Protein AF-A0A419JYB5-F1 (afdb_monomer_lite)

Radius of gyration: 12.51 Å; chains: 1; bounding box: 28×22×36 Å

Foldseek 3Di:
DLVVLVVCVVVVHAAEAECLCVVVVCVVVVLVSLLVRLPRPSHPYYDDDDDDVVRVVVSVVSNVVD

pLDDT: mean 96.91, std 2.14, range [86.44, 98.56]

Secondary structure (DSSP, 8-state):
-HHHHHHHHHTT---EEE-TTGGGTTGGGHHHHHHHHHHSTT--EEE---SSHHHHHHHHHHHHT-

Sequence (66 aa):
MVSALKRLRDAGKGVYLMKVLARGRLADRAEEALRYAFSIPYAHSVSVGIRTLEELEFAVKVAEQT

Structure (mmCIF, N/CA/C/O backbone):
data_AF-A0A419JYB5-F1
#
_entry.id   AF-A0A419JYB5-F1
#
loop_
_atom_site.group_PDB
_atom_site.id
_atom_site.type_symbol
_atom_site.label_atom_id
_atom_site.label_alt_id
_atom_site.label_comp_id
_atom_site.label_asym_id
_atom_site.label_entity_id
_atom_site.label_seq_id
_atom_site.pdbx_PDB_ins_code
_atom_site.Cartn_x
_atom_site.Cartn_y
_atom_site.Cartn_z
_atom_site.occupancy
_atom_site.B_iso_or_equiv
_atom_site.auth_seq_id
_atom_site.auth_comp_id
_atom_site.auth_asym_id
_atom_site.auth_atom_id
_atom_site.pdbx_PDB_model_num
ATOM 1 N N . MET A 1 1 ? -12.614 -9.778 4.290 1.00 87.00 1 MET A N 1
ATOM 2 C CA . MET A 1 1 ? -11.266 -9.168 4.375 1.00 87.00 1 MET A CA 1
ATOM 3 C C . MET A 1 1 ? -11.197 -8.099 5.464 1.00 87.00 1 MET A C 1
ATOM 5 O O . MET A 1 1 ? -10.546 -8.342 6.469 1.00 87.00 1 MET A O 1
ATOM 9 N N . VAL A 1 2 ? -11.903 -6.968 5.323 1.00 93.06 2 VAL A N 1
ATOM 10 C CA . VAL A 1 2 ? -11.834 -5.820 6.259 1.00 93.06 2 VAL A CA 1
ATOM 11 C C . VAL A 1 2 ? -12.114 -6.197 7.722 1.00 93.06 2 VAL A C 1
ATOM 13 O O . VAL A 1 2 ? -11.395 -5.764 8.617 1.00 93.06 2 VAL A O 1
ATOM 16 N N . SER A 1 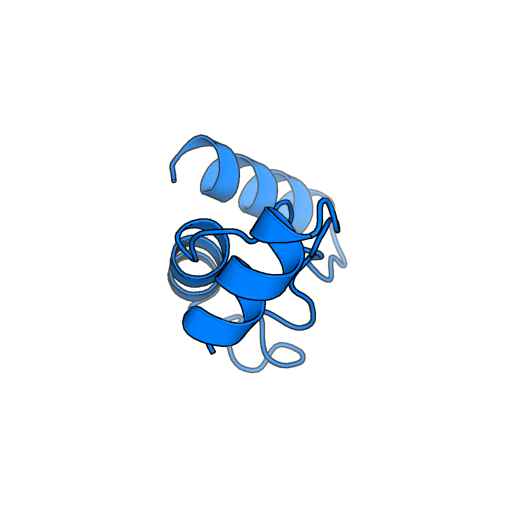3 ? -13.088 -7.075 7.982 1.00 96.69 3 SER A N 1
ATOM 17 C CA . SER A 1 3 ? -13.392 -7.561 9.338 1.00 96.69 3 SER A CA 1
ATOM 18 C C . SER A 1 3 ? -12.227 -8.309 10.003 1.00 96.69 3 SER A C 1
ATOM 20 O O . SER A 1 3 ? -12.033 -8.192 11.212 1.00 96.69 3 SER A O 1
ATOM 22 N N . ALA A 1 4 ? -11.424 -9.050 9.234 1.00 97.38 4 ALA A N 1
ATOM 23 C CA . ALA A 1 4 ? -10.245 -9.745 9.749 1.00 97.38 4 ALA A CA 1
ATOM 24 C C . ALA A 1 4 ? -9.120 -8.757 10.085 1.00 97.38 4 ALA A C 1
ATOM 26 O O . ALA A 1 4 ? -8.517 -8.861 11.150 1.00 97.38 4 ALA A O 1
ATOM 27 N N . LEU A 1 5 ? -8.896 -7.760 9.222 1.00 97.62 5 LEU A N 1
ATOM 28 C CA . LEU A 1 5 ? -7.925 -6.691 9.470 1.00 97.62 5 LEU A CA 1
ATOM 29 C C . LEU A 1 5 ? -8.293 -5.884 10.722 1.00 97.62 5 LEU A C 1
ATOM 31 O O . LEU A 1 5 ? -7.439 -5.645 11.573 1.00 97.62 5 LEU A O 1
ATOM 35 N N . LYS A 1 6 ? -9.584 -5.562 10.895 1.00 97.75 6 LYS A N 1
ATOM 36 C CA . LYS A 1 6 ? -10.093 -4.893 12.099 1.00 97.75 6 LYS A CA 1
ATOM 37 C C . LYS A 1 6 ? -9.775 -5.691 13.361 1.00 97.75 6 LYS A C 1
ATOM 39 O O . LYS A 1 6 ? -9.236 -5.134 14.306 1.00 97.75 6 LYS A O 1
ATOM 44 N N . ARG A 1 7 ? -10.058 -7.000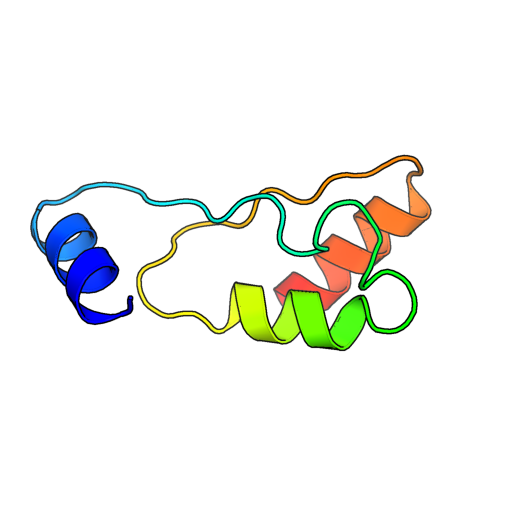 13.365 1.00 98.38 7 ARG A N 1
ATOM 45 C CA . ARG A 1 7 ? -9.771 -7.884 14.510 1.00 98.38 7 ARG A CA 1
ATOM 46 C C . ARG A 1 7 ? -8.283 -7.933 14.854 1.00 98.38 7 ARG A C 1
ATOM 48 O O . ARG A 1 7 ? -7.946 -7.976 16.029 1.00 98.38 7 ARG A O 1
ATOM 55 N N . LEU A 1 8 ? -7.405 -7.945 13.849 1.00 98.12 8 LEU A N 1
ATOM 56 C CA . LEU A 1 8 ? -5.955 -7.940 14.066 1.00 98.12 8 LEU A CA 1
ATOM 57 C C . LEU A 1 8 ? -5.494 -6.626 14.699 1.00 98.12 8 LEU A C 1
ATOM 59 O O . LEU A 1 8 ? -4.801 -6.661 15.712 1.00 98.12 8 LEU A O 1
ATOM 63 N N . ARG A 1 9 ? -5.946 -5.489 14.166 1.00 97.62 9 ARG A N 1
ATOM 64 C CA . ARG A 1 9 ? -5.663 -4.168 14.735 1.00 97.62 9 ARG A CA 1
ATOM 65 C C . ARG A 1 9 ? -6.210 -4.025 16.157 1.00 97.62 9 ARG A C 1
ATOM 67 O O . ARG A 1 9 ? -5.483 -3.581 17.035 1.00 97.62 9 ARG A O 1
ATOM 74 N N . ASP A 1 10 ? -7.460 -4.427 16.393 1.00 98.06 10 ASP A N 1
ATOM 75 C CA . ASP A 1 10 ? -8.095 -4.372 17.719 1.00 98.06 10 ASP A CA 1
ATOM 76 C C . ASP A 1 10 ? -7.353 -5.273 18.736 1.00 98.06 10 ASP A C 1
ATOM 78 O O . ASP A 1 10 ? -7.379 -5.007 19.932 1.00 98.06 10 ASP A O 1
ATOM 82 N N . ALA A 1 11 ? -6.640 -6.303 18.263 1.00 98.31 11 ALA A N 1
ATOM 83 C CA . ALA A 1 11 ? -5.749 -7.147 19.061 1.00 98.31 11 ALA A CA 1
ATOM 84 C C . ALA A 1 11 ? -4.296 -6.626 19.150 1.00 98.31 11 ALA A C 1
ATOM 86 O O . ALA A 1 11 ? -3.416 -7.363 19.594 1.00 98.31 11 ALA A O 1
ATOM 87 N N . GLY A 1 12 ? -4.016 -5.402 18.688 1.00 98.00 12 GLY A N 1
ATOM 88 C CA . GLY A 1 12 ? -2.684 -4.787 18.720 1.00 98.00 12 GLY A CA 1
ATOM 89 C C . GLY A 1 12 ? -1.680 -5.368 17.717 1.00 98.00 12 GLY A C 1
ATOM 90 O O . GLY A 1 12 ? -0.475 -5.226 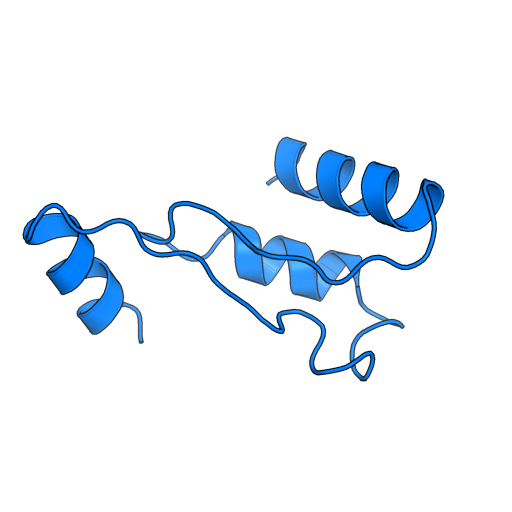17.909 1.00 98.00 12 GLY A O 1
ATOM 91 N N . LYS A 1 13 ? -2.140 -6.051 16.658 1.00 98.12 13 LYS A N 1
ATOM 92 C CA . LYS A 1 13 ? -1.265 -6.675 15.653 1.00 98.12 13 LYS A CA 1
ATOM 93 C C . LYS A 1 13 ? -1.088 -5.783 14.427 1.00 98.12 13 LYS A C 1
ATOM 95 O O . LYS A 1 13 ? -2.063 -5.414 13.771 1.00 98.12 13 LYS A O 1
ATOM 100 N N . GLY A 1 14 ? 0.172 -5.525 14.077 1.00 97.00 14 GLY A N 1
ATOM 101 C CA . GLY A 1 14 ? 0.544 -4.907 12.807 1.00 97.00 14 GLY A CA 1
ATOM 102 C C . GLY A 1 14 ? 0.240 -5.828 11.624 1.00 97.00 14 GLY A C 1
ATOM 103 O O . GLY A 1 14 ? 0.438 -7.041 11.695 1.00 97.00 14 GLY A O 1
ATOM 104 N N . VAL A 1 15 ? -0.239 -5.248 10.526 1.00 97.69 15 VAL A N 1
ATOM 105 C CA . VAL A 1 15 ? -0.538 -5.968 9.281 1.00 97.69 15 VAL A CA 1
ATOM 106 C C . VAL A 1 15 ? 0.068 -5.209 8.120 1.00 97.69 15 VAL A C 1
ATOM 108 O O . VAL A 1 15 ? -0.165 -4.010 8.001 1.00 97.69 15 VAL A O 1
ATOM 111 N N . TYR A 1 16 ? 0.775 -5.910 7.241 1.00 97.38 16 TYR A N 1
ATOM 112 C CA . TYR A 1 16 ? 1.209 -5.357 5.967 1.00 97.38 16 TYR A CA 1
ATOM 113 C C . TYR A 1 16 ? 0.637 -6.165 4.806 1.00 97.38 16 TYR A C 1
ATOM 115 O O . TYR A 1 16 ? 0.483 -7.386 4.892 1.00 97.38 16 TYR A O 1
ATOM 123 N N . LEU A 1 17 ? 0.291 -5.478 3.721 1.00 97.62 17 LEU A N 1
ATOM 124 C CA . LEU A 1 17 ? -0.197 -6.108 2.497 1.00 97.62 17 LEU A CA 1
ATOM 125 C C . LEU A 1 17 ? 0.983 -6.487 1.608 1.00 97.62 17 LEU A C 1
ATOM 127 O O . LEU A 1 17 ? 1.989 -5.788 1.568 1.00 97.62 17 LEU A O 1
ATOM 131 N N . MET A 1 18 ? 0.869 -7.584 0.870 1.00 96.75 18 MET A N 1
ATOM 132 C CA . MET A 1 18 ? 1.930 -8.058 -0.019 1.00 96.75 18 MET A CA 1
ATOM 133 C C . MET A 1 18 ? 1.352 -8.547 -1.342 1.00 96.75 18 MET A C 1
ATOM 135 O O . MET A 1 18 ? 0.181 -8.917 -1.424 1.00 96.75 18 MET A O 1
ATOM 139 N N . LYS A 1 19 ? 2.199 -8.564 -2.380 1.00 96.31 19 LYS A N 1
ATOM 140 C CA . LYS A 1 19 ? 1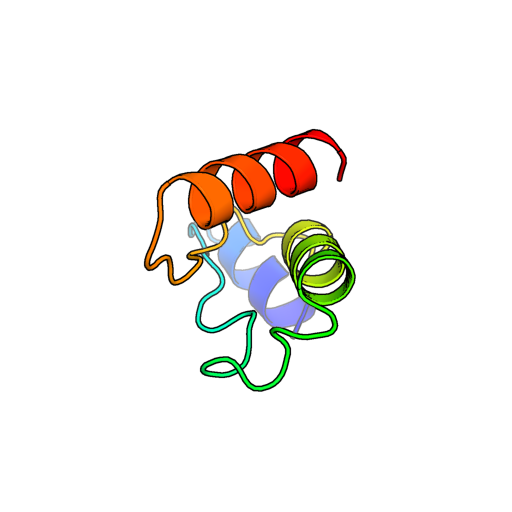.836 -8.959 -3.756 1.00 96.31 19 LYS A CA 1
ATOM 141 C C . LYS A 1 19 ? 0.731 -8.086 -4.365 1.00 96.31 19 LYS A C 1
ATOM 143 O O . LYS A 1 19 ? -0.047 -8.565 -5.186 1.00 96.31 19 LYS A O 1
ATOM 148 N N . VAL A 1 20 ? 0.704 -6.802 -4.012 1.00 96.81 20 VAL A N 1
ATOM 149 C CA . VAL A 1 20 ? -0.334 -5.851 -4.449 1.00 96.81 20 VAL A CA 1
ATOM 150 C C . VAL A 1 20 ? -0.380 -5.628 -5.965 1.00 96.81 20 VAL A C 1
ATOM 152 O O . VAL A 1 20 ? -1.429 -5.296 -6.494 1.00 96.81 20 VAL A O 1
ATOM 155 N N . LEU A 1 21 ? 0.712 -5.923 -6.682 1.00 97.62 21 LEU A N 1
ATOM 156 C CA . LEU A 1 21 ? 0.773 -5.890 -8.152 1.00 97.62 21 LEU A CA 1
ATOM 157 C C . LEU A 1 21 ? 0.539 -7.261 -8.820 1.00 97.62 21 LEU A C 1
ATOM 159 O O . LEU A 1 21 ? 0.852 -7.443 -9.995 1.00 97.62 21 LEU A O 1
ATOM 163 N N . ALA A 1 22 ? 0.058 -8.263 -8.074 1.00 96.38 22 ALA A N 1
ATOM 164 C CA . ALA A 1 22 ? -0.283 -9.600 -8.575 1.00 96.38 22 ALA A CA 1
ATOM 165 C C . ALA A 1 22 ? 0.826 -10.271 -9.420 1.00 96.38 22 ALA A C 1
ATOM 167 O O . ALA A 1 22 ? 0.567 -10.835 -10.483 1.00 96.38 22 ALA A O 1
ATOM 168 N N . ARG A 1 23 ? 2.079 -10.213 -8.940 1.00 94.31 23 ARG A N 1
ATOM 169 C CA . ARG A 1 23 ? 3.286 -10.671 -9.667 1.00 94.31 23 ARG A CA 1
ATOM 170 C C . ARG A 1 23 ? 3.486 -9.968 -11.023 1.00 94.31 23 ARG A C 1
ATOM 172 O O . ARG A 1 23 ? 3.862 -10.610 -11.997 1.00 94.31 23 ARG A O 1
ATOM 179 N N . GLY A 1 24 ? 3.216 -8.666 -11.080 1.00 93.69 24 GLY A N 1
ATOM 180 C CA . GLY A 1 24 ? 3.389 -7.835 -12.276 1.00 93.69 24 GLY A CA 1
ATOM 181 C C . GLY A 1 24 ? 2.197 -7.844 -13.235 1.00 93.69 24 GLY A C 1
ATOM 182 O O . GLY A 1 24 ? 2.209 -7.097 -14.203 1.00 93.69 24 GLY A O 1
ATOM 183 N N . ARG A 1 25 ? 1.141 -8.626 -12.963 1.00 97.19 25 ARG A N 1
ATOM 184 C CA . ARG A 1 25 ? -0.077 -8.649 -13.797 1.00 97.19 25 ARG A CA 1
ATOM 185 C C . ARG A 1 25 ? -0.865 -7.337 -13.781 1.00 97.19 25 ARG A C 1
ATOM 187 O O . ARG A 1 25 ? -1.733 -7.176 -14.622 1.00 97.19 25 ARG A O 1
ATOM 194 N N . LEU A 1 26 ? -0.596 -6.464 -12.811 1.00 97.19 26 LEU A N 1
ATOM 195 C CA . LEU A 1 26 ? -1.209 -5.138 -12.687 1.00 97.19 26 LEU A CA 1
ATOM 196 C C . LEU A 1 26 ? -0.207 -4.008 -12.970 1.00 97.19 26 LEU A C 1
ATOM 198 O O . LEU A 1 26 ? -0.426 -2.883 -12.536 1.00 97.19 26 LEU A O 1
ATOM 202 N N . ALA A 1 27 ? 0.928 -4.295 -13.616 1.00 94.19 27 ALA A N 1
ATOM 203 C CA . ALA A 1 27 ? 1.959 -3.284 -13.864 1.00 94.19 27 ALA A CA 1
ATOM 204 C C . ALA A 1 27 ? 1.465 -2.145 -14.776 1.00 94.19 27 ALA A C 1
ATOM 206 O O . ALA A 1 27 ? 1.831 -0.993 -14.571 1.00 94.19 27 ALA A O 1
ATOM 207 N N . ASP A 1 28 ? 0.587 -2.456 -15.730 1.00 97.00 28 ASP A N 1
ATOM 208 C CA . ASP A 1 28 ? -0.086 -1.502 -16.619 1.00 97.00 28 ASP A CA 1
ATOM 209 C C . ASP A 1 28 ? -1.061 -0.565 -15.884 1.00 97.00 28 ASP A C 1
ATOM 211 O O . ASP A 1 28 ? -1.364 0.523 -16.367 1.00 97.00 28 ASP A O 1
ATOM 215 N N . ARG A 1 29 ? -1.527 -0.965 -14.695 1.00 97.50 29 ARG A N 1
ATOM 216 C CA . ARG A 1 29 ? -2.425 -0.194 -13.819 1.00 97.50 29 ARG A CA 1
ATOM 217 C C . ARG A 1 29 ? -1.844 -0.037 -12.414 1.00 97.50 29 ARG A C 1
ATOM 219 O O . ARG A 1 29 ? -2.572 -0.060 -11.420 1.00 97.50 29 ARG A O 1
ATOM 226 N N . ALA A 1 30 ? -0.520 0.110 -12.324 1.00 97.25 30 ALA A N 1
ATOM 227 C CA . ALA A 1 30 ? 0.192 0.099 -11.050 1.00 97.25 30 ALA A C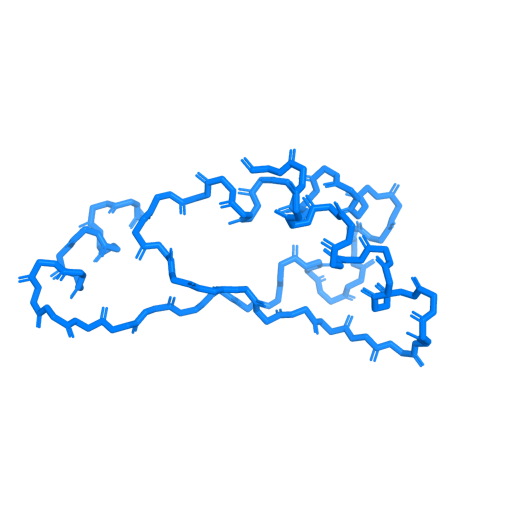A 1
ATOM 228 C C . ALA A 1 30 ? -0.282 1.203 -10.093 1.00 97.25 30 ALA A C 1
ATOM 230 O O . ALA A 1 30 ? -0.449 0.928 -8.908 1.00 97.25 30 ALA A O 1
ATOM 231 N N . GLU A 1 31 ? -0.551 2.418 -10.589 1.00 98.06 31 GLU A N 1
ATOM 232 C CA . GLU A 1 31 ? -1.042 3.519 -9.748 1.00 98.06 31 GLU A CA 1
ATOM 233 C C . GLU A 1 31 ? -2.357 3.156 -9.056 1.00 98.06 31 GLU A C 1
ATOM 235 O O . GLU A 1 31 ? -2.476 3.265 -7.840 1.00 98.06 31 GLU A O 1
ATOM 240 N N . GLU A 1 32 ? -3.333 2.674 -9.822 1.00 98.38 32 GLU A N 1
ATOM 241 C CA . GLU A 1 32 ? -4.647 2.301 -9.305 1.00 98.38 32 GLU A CA 1
ATOM 242 C C . GLU A 1 32 ? -4.550 1.143 -8.305 1.00 98.38 32 GLU A C 1
ATOM 244 O O . GLU A 1 32 ? -5.153 1.195 -7.232 1.00 98.38 32 GLU A O 1
ATOM 249 N N . ALA A 1 33 ? -3.751 0.120 -8.623 1.00 98.25 33 ALA A N 1
ATOM 250 C CA . ALA A 1 33 ? -3.533 -1.019 -7.737 1.00 98.25 33 ALA A CA 1
ATOM 251 C C . ALA A 1 33 ? -2.887 -0.597 -6.406 1.00 98.25 33 ALA A C 1
ATOM 253 O O . ALA A 1 33 ? -3.286 -1.076 -5.340 1.00 98.25 33 ALA A O 1
ATOM 254 N N . LEU A 1 34 ? -1.913 0.316 -6.459 1.00 98.25 34 LEU A N 1
ATOM 255 C CA . LEU A 1 34 ? -1.254 0.867 -5.279 1.00 98.25 34 LEU A CA 1
ATOM 256 C C . LEU A 1 34 ? -2.201 1.754 -4.466 1.00 98.25 34 LEU A C 1
ATOM 258 O O . LEU A 1 34 ? -2.321 1.531 -3.265 1.00 98.25 34 LEU A O 1
ATOM 262 N N . ARG A 1 35 ? -2.936 2.683 -5.094 1.00 98.25 35 ARG A N 1
ATOM 263 C CA . ARG A 1 35 ? -3.944 3.519 -4.413 1.00 98.25 35 ARG A CA 1
ATOM 264 C C . ARG A 1 35 ? -4.994 2.668 -3.708 1.00 98.25 35 ARG A C 1
ATOM 266 O O . ARG A 1 35 ? -5.295 2.900 -2.539 1.00 98.25 35 ARG A O 1
ATOM 273 N N . TYR A 1 36 ? -5.499 1.630 -4.376 1.00 97.62 36 TYR A N 1
ATOM 274 C CA . TYR A 1 36 ? -6.405 0.674 -3.748 1.00 97.62 36 TYR A CA 1
ATOM 275 C C . TYR A 1 36 ? -5.758 0.024 -2.520 1.00 97.62 36 TYR A C 1
ATOM 277 O O . TYR A 1 36 ? -6.349 0.049 -1.443 1.00 97.62 36 TYR A O 1
ATOM 285 N N . ALA A 1 37 ? -4.534 -0.498 -2.646 1.00 97.56 37 ALA A N 1
ATOM 286 C CA . ALA A 1 37 ? -3.834 -1.140 -1.538 1.00 97.56 37 ALA A CA 1
ATOM 287 C C . ALA A 1 37 ? -3.591 -0.199 -0.346 1.00 97.56 37 ALA A C 1
ATOM 289 O O . ALA A 1 37 ? -3.817 -0.609 0.792 1.00 97.56 37 ALA A O 1
ATOM 290 N N . PHE A 1 38 ? -3.166 1.042 -0.595 1.00 97.50 38 PHE A N 1
ATOM 291 C CA . PHE A 1 38 ? -2.926 2.042 0.449 1.00 97.50 38 PHE A CA 1
ATOM 292 C C . PHE A 1 38 ? -4.220 2.512 1.121 1.00 97.50 38 PHE A C 1
ATOM 294 O O . PHE A 1 38 ? -4.223 2.761 2.321 1.00 97.50 38 PHE A O 1
ATOM 301 N N . SER A 1 39 ? -5.341 2.539 0.394 1.00 96.69 39 SER A N 1
ATOM 302 C CA . SER A 1 39 ? -6.644 2.914 0.959 1.00 96.69 39 SER A CA 1
ATOM 303 C C . SER A 1 39 ? -7.292 1.837 1.848 1.00 96.69 39 SER A C 1
ATOM 305 O O . SER A 1 39 ? -8.309 2.103 2.493 1.00 96.69 39 SER A O 1
ATOM 307 N N . ILE A 1 40 ? -6.750 0.609 1.897 1.00 97.00 40 ILE A N 1
ATOM 308 C CA . ILE A 1 40 ? -7.335 -0.479 2.695 1.00 97.00 40 ILE A CA 1
ATOM 309 C C . ILE A 1 40 ? -7.199 -0.160 4.193 1.00 97.00 40 ILE A C 1
ATOM 311 O O . ILE A 1 40 ? -6.085 -0.114 4.722 1.00 97.00 40 ILE A O 1
ATOM 315 N N . PRO A 1 41 ? -8.316 -0.039 4.933 1.00 96.00 41 PRO A N 1
ATOM 316 C CA . PRO A 1 41 ? -8.260 0.304 6.344 1.00 96.00 41 PRO A CA 1
ATOM 317 C C . PRO A 1 41 ? -7.632 -0.821 7.174 1.00 96.00 41 PRO A C 1
ATOM 319 O O . PRO A 1 41 ? -7.805 -2.012 6.896 1.00 96.00 41 PRO A O 1
ATOM 322 N N . TYR A 1 42 ? -6.968 -0.423 8.262 1.00 97.06 42 TYR A N 1
ATOM 323 C CA . TYR A 1 42 ? -6.360 -1.296 9.280 1.00 97.06 42 TYR A CA 1
ATOM 324 C C . TYR A 1 42 ? -5.109 -2.069 8.826 1.00 97.06 42 TYR A C 1
ATOM 326 O O . TYR A 1 42 ? -4.463 -2.720 9.652 1.00 97.06 42 TYR A O 1
ATOM 334 N N . ALA A 1 43 ? -4.733 -1.984 7.549 1.00 96.94 43 ALA A N 1
ATOM 335 C CA . ALA A 1 43 ? -3.370 -2.272 7.129 1.00 96.94 43 ALA A CA 1
ATOM 336 C C . ALA A 1 43 ? -2.453 -1.124 7.580 1.00 96.94 43 ALA A C 1
ATOM 338 O O . ALA A 1 43 ? -2.853 0.034 7.588 1.00 96.94 43 ALA A O 1
ATOM 339 N N . HIS A 1 44 ? -1.239 -1.461 7.999 1.00 96.62 44 HIS A N 1
ATOM 340 C CA . HIS A 1 44 ? -0.257 -0.513 8.531 1.00 96.62 44 HIS A CA 1
ATOM 341 C C . HIS A 1 44 ? 0.813 -0.166 7.497 1.00 96.62 44 HIS A C 1
ATOM 343 O O . HIS A 1 44 ? 1.427 0.891 7.572 1.00 96.62 44 HIS A O 1
ATOM 349 N N . SER A 1 45 ? 1.065 -1.066 6.548 1.00 97.25 45 SER A N 1
ATOM 350 C CA . SER A 1 45 ? 1.997 -0.828 5.451 1.00 97.25 45 SER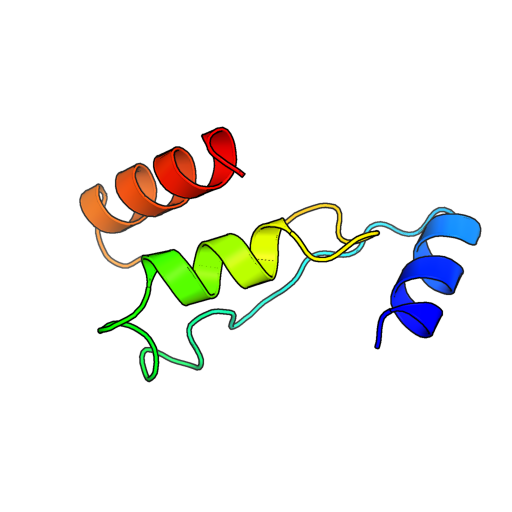 A CA 1
ATOM 351 C C . SER A 1 45 ? 1.702 -1.732 4.256 1.00 97.25 45 SER A C 1
ATOM 353 O O . SER A 1 45 ? 0.908 -2.677 4.329 1.00 97.25 45 SER A O 1
ATOM 355 N N . VAL A 1 46 ? 2.353 -1.442 3.134 1.00 97.94 46 VAL A N 1
ATOM 356 C CA . VAL A 1 46 ? 2.285 -2.241 1.911 1.00 97.94 46 VAL A CA 1
ATOM 357 C C . VAL A 1 46 ? 3.704 -2.589 1.475 1.00 97.94 46 VAL A C 1
ATOM 359 O O . VAL A 1 46 ? 4.556 -1.719 1.338 1.00 97.94 46 VAL A O 1
ATOM 362 N N . SER A 1 47 ? 3.959 -3.874 1.247 1.00 97.31 47 SER A N 1
ATOM 363 C CA . SER A 1 47 ? 5.187 -4.377 0.642 1.00 97.31 47 SER A CA 1
ATOM 364 C C . SER A 1 47 ? 5.014 -4.425 -0.875 1.00 97.31 47 SER A C 1
ATOM 366 O O . SER A 1 47 ? 4.235 -5.227 -1.410 1.00 97.31 47 SER A O 1
ATOM 368 N N . VAL A 1 48 ? 5.745 -3.548 -1.560 1.00 97.38 48 VAL A N 1
ATOM 369 C CA . VAL A 1 48 ? 5.769 -3.447 -3.021 1.00 97.38 48 VAL A CA 1
ATOM 370 C C . VAL A 1 48 ? 7.034 -4.126 -3.539 1.00 97.38 48 VAL A C 1
ATOM 372 O O . VAL A 1 48 ? 8.123 -3.919 -3.010 1.00 97.38 48 VAL A O 1
ATOM 375 N N . GLY A 1 49 ? 6.886 -4.980 -4.553 1.00 96.12 49 GLY A N 1
ATOM 376 C CA . GLY A 1 49 ? 8.029 -5.561 -5.254 1.00 96.12 49 GLY A CA 1
ATOM 377 C C . GLY A 1 49 ? 8.574 -4.557 -6.261 1.00 96.12 49 GLY A C 1
ATOM 378 O O . GLY A 1 49 ? 7.814 -4.100 -7.109 1.00 96.12 49 GLY A O 1
ATOM 379 N N . ILE A 1 50 ? 9.863 -4.247 -6.155 1.00 96.62 50 ILE A N 1
ATOM 380 C CA . ILE A 1 50 ? 10.548 -3.191 -6.904 1.00 96.62 50 ILE A CA 1
ATOM 381 C C . ILE A 1 50 ? 11.768 -3.787 -7.617 1.00 96.62 50 ILE A C 1
ATOM 383 O O . ILE A 1 50 ? 12.470 -4.622 -7.043 1.00 96.62 50 ILE A O 1
ATOM 387 N N . ARG A 1 51 ? 12.021 -3.362 -8.857 1.00 96.44 51 ARG A N 1
ATOM 388 C CA . ARG A 1 51 ? 13.199 -3.726 -9.662 1.00 96.44 51 ARG A CA 1
ATOM 389 C C . ARG A 1 51 ? 14.103 -2.538 -9.975 1.00 96.44 51 ARG A C 1
ATOM 391 O O . ARG A 1 51 ? 15.284 -2.759 -10.225 1.00 96.44 51 ARG A O 1
ATOM 398 N N . THR A 1 52 ? 13.571 -1.316 -9.983 1.00 98.00 52 THR A N 1
ATOM 399 C CA . THR A 1 52 ? 14.334 -0.094 -10.284 1.00 98.00 52 THR A CA 1
ATOM 400 C C . THR A 1 52 ? 14.043 1.015 -9.272 1.00 98.00 52 THR A C 1
ATOM 402 O O . THR A 1 52 ? 13.067 0.942 -8.525 1.00 98.00 52 THR A O 1
ATOM 405 N N . LEU A 1 53 ? 14.892 2.044 -9.218 1.00 98.50 53 LEU A N 1
ATOM 406 C CA . LEU A 1 53 ? 14.683 3.180 -8.313 1.00 98.50 53 LEU A CA 1
ATOM 407 C C . LEU A 1 53 ? 13.467 4.015 -8.723 1.00 98.50 53 LEU A C 1
ATOM 409 O O . LEU A 1 53 ? 12.729 4.475 -7.863 1.00 98.50 53 LEU A O 1
ATOM 413 N N . GLU A 1 54 ? 13.191 4.127 -10.018 1.00 98.31 54 GLU A N 1
ATOM 414 C CA . GLU A 1 54 ? 12.025 4.840 -10.538 1.00 98.31 54 GLU A CA 1
ATOM 415 C C . GLU A 1 54 ? 10.720 4.165 -10.090 1.00 98.31 54 GLU A C 1
ATOM 417 O O . GLU A 1 54 ? 9.759 4.841 -9.728 1.00 98.31 54 GLU A O 1
ATOM 422 N N . GLU A 1 55 ? 10.687 2.824 -10.056 1.00 97.62 55 GLU A N 1
ATOM 423 C CA . GLU A 1 55 ? 9.553 2.068 -9.508 1.00 97.62 55 GLU A CA 1
ATOM 424 C C . GLU A 1 55 ? 9.372 2.350 -7.998 1.00 97.62 55 GLU A C 1
ATOM 426 O O . GLU A 1 55 ? 8.234 2.452 -7.528 1.00 97.62 55 GLU A O 1
ATOM 431 N N . LEU A 1 56 ? 10.468 2.505 -7.237 1.00 98.19 56 LEU A N 1
ATOM 432 C CA . LEU A 1 56 ? 10.425 2.870 -5.813 1.00 98.19 56 LEU A CA 1
ATOM 433 C C . LEU A 1 56 ? 9.872 4.284 -5.614 1.00 98.19 56 LEU A C 1
ATOM 435 O O . LEU A 1 56 ? 8.931 4.466 -4.844 1.00 98.19 56 LEU A O 1
ATOM 439 N N . GLU A 1 57 ? 10.445 5.268 -6.305 1.00 98.56 57 GLU A N 1
ATOM 440 C CA . GLU A 1 57 ? 10.034 6.674 -6.238 1.00 98.56 57 GLU A CA 1
ATOM 441 C C . GLU A 1 57 ? 8.561 6.834 -6.613 1.00 98.56 57 GLU A C 1
ATOM 443 O O . GLU A 1 57 ? 7.807 7.529 -5.929 1.00 98.56 57 GLU A O 1
ATOM 448 N N . PHE A 1 58 ? 8.122 6.125 -7.654 1.00 98.12 58 PHE A N 1
ATOM 449 C CA . PHE A 1 58 ? 6.722 6.069 -8.042 1.00 98.12 58 PHE A CA 1
ATOM 450 C C . PHE A 1 58 ? 5.836 5.509 -6.922 1.00 98.12 58 PHE A C 1
ATOM 452 O O . PHE A 1 58 ? 4.836 6.134 -6.567 1.00 98.12 58 PHE A O 1
ATOM 459 N N . ALA A 1 59 ? 6.193 4.365 -6.329 1.00 98.00 59 ALA A N 1
ATOM 460 C CA . ALA A 1 59 ? 5.395 3.758 -5.265 1.00 98.00 59 ALA A CA 1
ATOM 461 C C . ALA A 1 59 ? 5.296 4.653 -4.017 1.00 98.00 59 ALA A C 1
ATOM 463 O O . ALA A 1 59 ? 4.215 4.760 -3.435 1.00 98.00 59 ALA A O 1
ATOM 464 N N . VAL A 1 60 ? 6.392 5.320 -3.638 1.00 98.25 60 VAL A N 1
ATOM 465 C CA . VAL A 1 60 ? 6.421 6.292 -2.532 1.00 98.25 60 VAL A CA 1
ATOM 466 C C . VAL A 1 60 ? 5.520 7.484 -2.842 1.00 98.25 60 VAL A C 1
ATOM 468 O O . VAL A 1 60 ? 4.658 7.817 -2.034 1.00 98.25 60 VAL A O 1
ATOM 471 N N . LYS A 1 61 ? 5.631 8.062 -4.043 1.00 98.38 61 LYS A N 1
ATOM 472 C CA . LYS A 1 61 ? 4.787 9.184 -4.472 1.00 98.38 61 LYS A CA 1
ATOM 473 C C . LYS A 1 61 ? 3.297 8.843 -4.419 1.00 98.38 61 LYS A C 1
ATOM 475 O O . LYS A 1 61 ? 2.497 9.671 -3.997 1.00 98.38 61 LYS A O 1
ATOM 480 N N . VAL A 1 62 ? 2.904 7.636 -4.833 1.00 98.12 62 VAL A N 1
ATOM 481 C CA . VAL A 1 62 ? 1.500 7.198 -4.748 1.00 98.12 62 VAL A CA 1
ATOM 482 C C . VAL A 1 62 ? 1.047 7.056 -3.291 1.00 98.12 62 VAL A C 1
ATOM 484 O O . VAL A 1 62 ? -0.079 7.439 -2.970 1.00 98.12 62 VAL A O 1
ATOM 487 N N . ALA A 1 63 ? 1.914 6.545 -2.410 1.00 97.00 63 ALA A N 1
ATOM 488 C CA . ALA A 1 63 ? 1.624 6.394 -0.984 1.00 97.00 63 ALA A CA 1
ATOM 489 C C . ALA A 1 63 ? 1.407 7.743 -0.283 1.00 97.00 63 ALA A C 1
ATOM 491 O O . ALA A 1 63 ? 0.486 7.872 0.510 1.00 97.00 63 ALA A O 1
ATOM 492 N N . GLU A 1 64 ? 2.212 8.759 -0.600 1.00 97.00 64 GLU A N 1
ATOM 493 C CA . GLU A 1 64 ? 2.084 10.109 -0.025 1.00 97.00 64 GLU A CA 1
ATOM 494 C C . GLU A 1 64 ? 0.816 10.850 -0.486 1.00 97.00 64 GLU A C 1
ATOM 496 O O . GLU A 1 64 ? 0.397 11.826 0.134 1.00 97.00 64 GLU A O 1
ATOM 501 N N . GLN A 1 65 ? 0.209 10.400 -1.586 1.00 94.12 65 GLN A N 1
ATOM 502 C CA . GLN A 1 65 ? -0.974 11.001 -2.204 1.00 94.12 65 GLN A CA 1
ATOM 503 C C . GLN A 1 65 ? -2.279 10.244 -1.917 1.00 94.12 65 GLN A C 1
ATOM 505 O O . GLN A 1 65 ? -3.292 10.547 -2.556 1.00 94.12 65 GLN A O 1
ATOM 510 N N . THR A 1 66 ? -2.251 9.226 -1.054 1.00 86.44 66 THR A N 1
ATOM 511 C CA . THR A 1 66 ? -3.409 8.377 -0.724 1.00 86.44 66 THR A CA 1
ATOM 512 C C . THR A 1 66 ? -3.725 8.472 0.758 1.00 86.44 66 THR A C 1
ATOM 514 O O . THR A 1 66 ? -4.924 8.625 1.077 1.00 86.44 66 THR A O 1
#